Protein AF-A0A9P7FC47-F1 (afdb_monomer_lite)

Organism: NCBI:txid1912936

Radius of gyration: 23.82 Å; chains: 1; bounding box: 44×27×56 Å

Secondary structure (DSSP, 8-state):
--HHHHHHHHHHTT--HHHHHHHHT--HHHHHHHHHHHHHHTT-TT-S------PPPHHHHHHHHHHHHH-TT--HHHHHHH-

Sequence (83 aa):
QDLKACIPVLHRRGHSVTSICHLLGIKKILVYKTIRLTANSSQHANNGSHGRRCNLSIDDIAFLTTTLCRNPTIYLDELQHEL

Structure (mmCIF, N/CA/C/O backbone):
data_AF-A0A9P7FC47-F1
#
_entry.id   AF-A0A9P7FC47-F1
#
loop_
_atom_site.group_PDB
_atom_site.id
_atom_site.type_symbol
_atom_site.label_atom_id
_atom_site.label_alt_id
_atom_site.label_comp_id
_atom_site.label_asym_id
_atom_site.label_entity_id
_atom_site.label_seq_id
_atom_site.pdbx_PDB_ins_code
_atom_site.Cartn_x
_atom_site.Cartn_y
_atom_site.Cartn_z
_atom_site.occupancy
_atom_site.B_iso_or_equiv
_atom_site.auth_seq_id
_atom_site.auth_comp_id
_atom_site.auth_asym_id
_atom_site.auth_atom_id
_atom_site.pdbx_PDB_model_num
ATOM 1 N N . GLN A 1 1 ? -3.187 4.616 -17.260 1.00 54.47 1 GLN A N 1
ATOM 2 C CA . GLN A 1 1 ? -2.520 3.303 -17.111 1.00 54.47 1 GLN A CA 1
ATOM 3 C C . GLN A 1 1 ? -1.165 3.527 -16.449 1.00 54.47 1 GLN A C 1
ATOM 5 O O . GLN A 1 1 ? -0.354 4.268 -16.994 1.00 54.47 1 GLN A O 1
ATOM 10 N N . ASP A 1 2 ? -0.935 2.966 -15.260 1.00 76.56 2 ASP A N 1
ATOM 11 C CA . ASP A 1 2 ? 0.271 3.240 -14.470 1.00 76.56 2 ASP A CA 1
ATOM 12 C C . ASP A 1 2 ? 1.496 2.469 -14.978 1.00 76.56 2 ASP A C 1
ATOM 14 O O . ASP A 1 2 ? 1.721 1.305 -14.640 1.00 76.56 2 ASP A O 1
ATOM 18 N N . LEU A 1 3 ? 2.350 3.150 -15.749 1.00 77.62 3 LEU A N 1
ATOM 19 C CA . LEU A 1 3 ? 3.637 2.613 -16.219 1.00 77.62 3 LEU A CA 1
ATOM 20 C C . LEU A 1 3 ? 4.501 2.088 -15.060 1.00 77.62 3 LEU A C 1
ATOM 22 O O . LEU A 1 3 ? 5.175 1.068 -15.190 1.00 77.62 3 LEU A O 1
ATOM 26 N N . LYS A 1 4 ? 4.443 2.750 -13.897 1.00 78.12 4 LYS A N 1
ATOM 27 C CA . LYS A 1 4 ? 5.187 2.356 -12.691 1.00 78.12 4 LYS A CA 1
ATOM 28 C C . LYS A 1 4 ? 4.711 1.027 -12.102 1.00 78.12 4 LYS A C 1
ATOM 30 O O . LYS A 1 4 ? 5.534 0.296 -11.565 1.00 78.12 4 LYS A O 1
ATOM 35 N N . ALA A 1 5 ? 3.429 0.689 -12.235 1.00 81.38 5 ALA A N 1
ATOM 36 C CA . ALA A 1 5 ? 2.888 -0.587 -11.768 1.00 81.38 5 ALA A CA 1
ATOM 37 C C . ALA A 1 5 ? 3.291 -1.759 -12.684 1.00 81.38 5 ALA A C 1
ATOM 39 O O . ALA A 1 5 ? 3.395 -2.895 -12.229 1.00 81.38 5 ALA A O 1
ATOM 40 N N . CYS A 1 6 ? 3.584 -1.485 -13.959 1.00 86.69 6 CYS A N 1
ATOM 41 C CA . CYS A 1 6 ? 3.982 -2.505 -14.932 1.00 86.69 6 CYS A CA 1
ATOM 42 C C . CYS A 1 6 ? 5.443 -2.954 -14.763 1.00 86.69 6 CYS A C 1
ATOM 44 O O . CYS A 1 6 ? 5.767 -4.117 -15.001 1.00 86.69 6 CYS A O 1
ATOM 46 N N . ILE A 1 7 ? 6.332 -2.052 -14.328 1.00 89.19 7 ILE A N 1
ATOM 47 C CA . ILE A 1 7 ? 7.776 -2.318 -14.213 1.00 89.19 7 ILE A CA 1
ATOM 48 C C . ILE A 1 7 ? 8.085 -3.522 -13.294 1.00 89.19 7 ILE A C 1
ATOM 50 O O . ILE A 1 7 ? 8.810 -4.417 -13.733 1.00 89.19 7 ILE A O 1
ATOM 54 N N . PRO A 1 8 ? 7.544 -3.614 -12.060 1.00 88.56 8 PRO A N 1
ATOM 55 C CA . PRO A 1 8 ? 7.811 -4.745 -11.170 1.00 88.56 8 PRO A CA 1
ATOM 56 C C . PRO A 1 8 ? 7.254 -6.065 -11.706 1.00 88.56 8 PRO A C 1
ATOM 58 O O . PRO A 1 8 ? 7.883 -7.105 -11.536 1.00 88.56 8 PRO A O 1
ATOM 61 N N . VAL A 1 9 ? 6.094 -6.030 -12.368 1.00 88.44 9 VAL A N 1
ATOM 62 C CA . VAL A 1 9 ? 5.450 -7.218 -12.949 1.00 88.44 9 VAL A CA 1
ATOM 63 C C . VAL A 1 9 ? 6.307 -7.791 -14.077 1.00 88.44 9 VAL A C 1
ATOM 65 O O . VAL A 1 9 ? 6.594 -8.986 -14.089 1.00 88.44 9 VAL A O 1
ATOM 68 N N . LEU A 1 10 ? 6.783 -6.935 -14.985 1.00 89.44 10 LEU A N 1
ATOM 69 C CA . LEU A 1 10 ? 7.663 -7.347 -16.080 1.00 89.44 10 LEU A CA 1
ATOM 70 C C . LEU A 1 10 ? 9.012 -7.859 -15.563 1.00 89.44 10 LEU A C 1
ATOM 72 O O . LEU A 1 10 ? 9.513 -8.870 -16.051 1.00 89.44 10 LEU A O 1
ATOM 76 N N . HIS A 1 11 ? 9.573 -7.208 -14.543 1.00 88.88 11 HIS A N 1
ATOM 77 C CA . HIS A 1 11 ? 10.814 -7.659 -13.919 1.00 88.88 11 HIS A CA 1
ATOM 78 C C . HIS A 1 11 ? 10.656 -9.040 -13.258 1.00 88.88 11 HIS A C 1
ATOM 80 O O . HIS A 1 11 ? 11.496 -9.912 -13.458 1.00 88.88 11 HIS A O 1
ATOM 86 N N . ARG A 1 12 ? 9.549 -9.288 -12.537 1.00 87.38 12 ARG A N 1
ATOM 87 C CA . ARG A 1 12 ? 9.240 -10.611 -11.951 1.00 87.38 12 ARG A CA 1
ATOM 88 C C . ARG A 1 12 ? 9.029 -11.699 -13.003 1.00 87.38 12 ARG A C 1
ATOM 90 O O . ARG A 1 12 ? 9.334 -12.854 -12.742 1.00 87.38 12 ARG A O 1
ATOM 97 N N . ARG A 1 13 ? 8.542 -11.336 -14.191 1.00 89.44 13 ARG A N 1
ATOM 98 C CA . ARG A 1 13 ? 8.382 -12.248 -15.334 1.00 89.44 13 ARG A CA 1
ATOM 99 C C . ARG A 1 13 ? 9.712 -12.570 -16.041 1.00 89.44 13 ARG A C 1
ATOM 101 O O . ARG A 1 13 ? 9.715 -13.317 -17.011 1.00 89.44 13 ARG A O 1
ATOM 108 N N . GLY A 1 14 ? 10.834 -12.021 -15.566 1.00 89.56 14 GLY A N 1
ATOM 109 C CA . GLY A 1 14 ? 12.172 -12.291 -16.096 1.00 89.56 14 GLY A CA 1
ATOM 110 C C . GLY A 1 14 ? 12.596 -11.376 -17.246 1.00 89.56 14 GLY A C 1
ATOM 111 O O . GLY A 1 14 ? 13.624 -11.622 -17.873 1.00 89.56 14 GLY A O 1
ATOM 112 N N . HIS A 1 15 ? 11.846 -10.307 -17.540 1.00 91.81 15 HIS A N 1
ATOM 113 C CA . HIS A 1 15 ? 12.276 -9.348 -18.555 1.00 91.81 15 HIS A CA 1
ATOM 114 C C . HIS A 1 15 ? 13.490 -8.549 -18.073 1.00 91.81 15 HIS A C 1
ATOM 116 O O . HIS A 1 15 ? 13.499 -7.987 -16.975 1.00 91.81 15 HIS A O 1
ATOM 122 N N . SER A 1 16 ? 14.500 -8.439 -18.938 1.00 92.62 16 SER A N 1
ATOM 123 C CA . SER A 1 16 ? 15.664 -7.596 -18.675 1.00 92.62 16 SER A CA 1
ATOM 124 C C . SER A 1 16 ? 15.271 -6.115 -18.593 1.00 92.62 16 SER A C 1
ATOM 126 O O . SER A 1 16 ? 14.319 -5.661 -19.233 1.00 92.62 16 SER A O 1
ATOM 128 N N . VAL A 1 17 ? 16.043 -5.323 -17.845 1.00 90.81 17 VAL A N 1
ATOM 129 C CA . VAL A 1 17 ? 15.821 -3.871 -17.721 1.00 90.81 17 VAL A CA 1
ATOM 130 C C . VAL A 1 17 ? 15.823 -3.185 -19.089 1.00 90.81 17 VAL A C 1
ATOM 132 O O . VAL A 1 17 ? 15.021 -2.283 -19.316 1.00 90.81 17 VAL A O 1
ATOM 135 N N . THR A 1 18 ? 16.682 -3.615 -20.015 1.00 92.94 18 THR A N 1
ATOM 136 C CA . THR A 1 18 ? 16.718 -3.079 -21.381 1.00 92.94 18 THR A CA 1
ATOM 137 C C . THR A 1 18 ? 15.438 -3.413 -22.136 1.00 92.94 18 THR A C 1
ATOM 139 O O . THR A 1 18 ? 14.857 -2.510 -22.731 1.00 92.94 18 THR A O 1
ATOM 142 N N . SER A 1 19 ? 14.938 -4.649 -22.059 1.00 91.88 19 SER A N 1
ATOM 143 C CA . SER A 1 19 ? 13.653 -5.032 -22.663 1.00 91.88 19 SER A CA 1
ATOM 144 C C . SER A 1 19 ? 12.488 -4.208 -22.104 1.00 91.88 19 SER A C 1
ATOM 146 O O . SER A 1 19 ? 11.649 -3.745 -22.868 1.00 91.88 19 SER A O 1
ATOM 148 N N . ILE A 1 20 ? 12.466 -3.953 -20.791 1.00 92.44 20 ILE A N 1
ATOM 149 C CA . ILE A 1 20 ? 11.436 -3.124 -20.140 1.00 92.44 20 ILE A CA 1
ATOM 150 C C . ILE A 1 20 ? 11.513 -1.665 -20.614 1.00 92.44 20 ILE A C 1
ATOM 152 O O . ILE A 1 20 ? 10.479 -1.051 -20.867 1.00 92.44 20 ILE A O 1
ATOM 156 N N . CYS A 1 21 ? 12.722 -1.111 -20.764 1.00 93.94 21 CYS A N 1
ATOM 157 C CA . CYS A 1 21 ? 12.909 0.251 -21.274 1.00 93.94 21 CYS A CA 1
ATOM 158 C C . CYS A 1 21 ? 12.365 0.402 -22.699 1.00 93.94 21 CYS A C 1
ATOM 160 O O . CYS A 1 21 ? 11.669 1.375 -22.971 1.00 93.94 21 CYS A O 1
ATOM 162 N N . HIS A 1 22 ? 12.653 -0.561 -23.582 1.00 93.62 22 HIS A N 1
ATOM 163 C CA . HIS A 1 22 ? 12.159 -0.549 -24.962 1.00 93.62 22 HIS A CA 1
ATOM 164 C C . HIS A 1 22 ? 10.640 -0.745 -25.023 1.00 93.62 22 HIS A C 1
ATOM 166 O O . HIS A 1 22 ? 9.967 -0.018 -25.742 1.00 93.62 22 HIS A O 1
ATOM 172 N N . LEU A 1 23 ? 10.092 -1.677 -24.234 1.00 91.81 23 LEU A N 1
ATOM 173 C CA . LEU A 1 23 ? 8.661 -1.992 -24.233 1.00 91.81 23 LEU A CA 1
ATOM 174 C C . LEU A 1 23 ? 7.796 -0.839 -23.705 1.00 91.81 23 LEU A C 1
ATOM 176 O O . LEU A 1 23 ? 6.707 -0.601 -24.214 1.00 91.81 23 LEU A O 1
ATOM 180 N N . LEU A 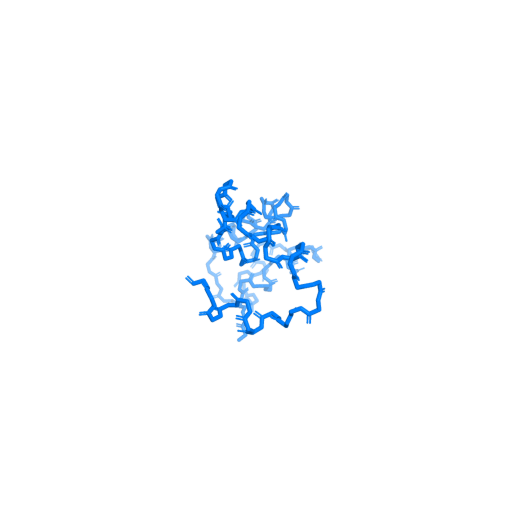1 24 ? 8.268 -0.139 -22.670 1.00 89.44 24 LEU A N 1
ATOM 181 C CA . LEU A 1 24 ? 7.522 0.941 -22.018 1.00 89.44 24 LEU A CA 1
ATOM 182 C C . LEU A 1 24 ? 7.942 2.343 -22.487 1.00 89.44 24 LEU A C 1
ATOM 184 O O . LEU A 1 24 ? 7.354 3.324 -22.042 1.00 89.44 24 LEU A O 1
ATOM 188 N N . GLY A 1 25 ? 8.972 2.460 -23.331 1.00 91.12 25 GLY A N 1
ATOM 189 C CA . GLY A 1 25 ? 9.498 3.749 -23.795 1.00 91.12 25 GLY A CA 1
ATOM 190 C C . GLY A 1 25 ? 10.069 4.628 -22.674 1.00 91.12 25 GLY A C 1
ATOM 191 O O . GLY A 1 25 ? 10.007 5.854 -22.748 1.00 91.12 25 GLY A O 1
ATOM 192 N N . ILE A 1 26 ? 10.602 4.026 -21.606 1.00 91.62 26 ILE A N 1
ATOM 193 C CA . ILE A 1 26 ? 11.078 4.746 -20.413 1.00 91.62 26 ILE A CA 1
ATOM 194 C C . ILE A 1 26 ? 12.587 4.629 -20.218 1.00 91.62 26 ILE A C 1
ATOM 196 O O . ILE A 1 26 ? 13.231 3.654 -20.598 1.00 91.62 26 ILE A O 1
ATOM 200 N N . LYS A 1 27 ? 13.163 5.628 -19.544 1.00 92.50 27 LYS A N 1
ATOM 201 C CA . LYS A 1 27 ? 14.591 5.645 -19.212 1.00 92.50 27 LYS A CA 1
ATOM 202 C C . LYS A 1 27 ? 14.935 4.582 -18.165 1.00 92.50 27 LYS A C 1
ATOM 204 O O . LYS A 1 27 ? 14.225 4.411 -17.172 1.00 92.50 27 LYS A O 1
ATOM 209 N N . LYS A 1 28 ? 16.126 3.991 -18.307 1.00 92.06 28 LYS A N 1
ATOM 210 C CA . LYS A 1 28 ? 16.715 2.997 -17.386 1.00 92.06 28 LYS A CA 1
ATOM 211 C C . LYS A 1 28 ? 16.669 3.418 -15.912 1.00 92.06 28 LYS A C 1
ATOM 213 O O . LYS A 1 28 ? 16.415 2.602 -15.032 1.00 92.06 28 LYS A O 1
ATOM 218 N N . ILE A 1 29 ? 16.872 4.710 -15.648 1.00 91.88 29 ILE A N 1
ATOM 219 C CA . ILE A 1 29 ? 16.857 5.299 -14.300 1.00 91.88 29 ILE A CA 1
ATOM 220 C C . ILE A 1 29 ? 15.501 5.084 -13.614 1.00 91.88 29 ILE A C 1
ATOM 222 O O . ILE A 1 29 ? 15.457 4.744 -12.432 1.00 91.88 29 ILE A O 1
ATOM 226 N N . LEU A 1 30 ? 14.396 5.257 -14.346 1.00 89.62 30 LEU A N 1
ATOM 227 C CA . LEU A 1 30 ? 13.053 5.066 -13.803 1.00 89.62 30 LEU A CA 1
ATOM 228 C C . LEU A 1 30 ? 12.794 3.591 -13.484 1.00 89.62 30 LEU A C 1
ATOM 230 O O . LEU A 1 30 ? 12.205 3.291 -12.446 1.00 89.62 30 LEU A O 1
ATOM 234 N N . VAL A 1 31 ? 13.285 2.681 -14.328 1.00 89.81 31 VAL A N 1
ATOM 235 C CA . VAL A 1 31 ? 13.168 1.234 -14.106 1.00 89.81 31 VAL A CA 1
ATOM 236 C C . VAL A 1 31 ? 13.894 0.824 -12.827 1.00 89.81 31 VAL A C 1
ATOM 238 O O . VAL A 1 31 ? 13.274 0.243 -11.941 1.00 89.81 31 VAL A O 1
ATOM 241 N N . TYR A 1 32 ? 15.162 1.213 -12.661 1.00 92.38 32 TYR A N 1
ATOM 242 C CA . TYR A 1 32 ? 15.920 0.889 -11.447 1.00 92.38 32 TYR A CA 1
ATOM 243 C C . TYR A 1 32 ? 15.336 1.516 -10.181 1.00 92.38 32 TYR A C 1
ATOM 245 O O . TYR A 1 32 ? 15.253 0.840 -9.156 1.00 92.38 32 TYR A O 1
ATOM 253 N N . LYS A 1 33 ? 14.903 2.785 -10.237 1.00 89.81 33 LYS A N 1
ATOM 254 C CA . LYS A 1 33 ? 14.233 3.432 -9.099 1.00 89.81 33 LYS A CA 1
ATOM 255 C C . LYS A 1 33 ? 12.980 2.662 -8.696 1.00 89.81 33 LYS A C 1
ATOM 257 O O . LYS A 1 33 ? 12.797 2.386 -7.517 1.00 89.81 33 LYS A O 1
ATOM 262 N N . THR A 1 34 ? 12.153 2.288 -9.670 1.00 88.69 34 THR A N 1
ATOM 263 C CA . THR A 1 34 ? 10.906 1.558 -9.415 1.00 88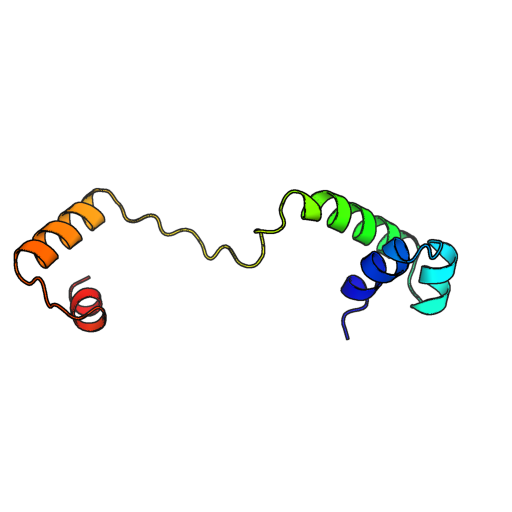.69 34 THR A CA 1
ATOM 264 C C . THR A 1 34 ? 11.178 0.170 -8.842 1.00 88.69 34 THR A C 1
ATOM 266 O O . THR A 1 34 ? 10.595 -0.174 -7.821 1.00 88.69 34 THR A O 1
ATOM 269 N N . ILE A 1 35 ? 12.115 -0.592 -9.420 1.00 87.19 35 ILE A N 1
ATOM 270 C CA . ILE A 1 35 ? 12.496 -1.918 -8.908 1.00 87.19 35 ILE A CA 1
ATOM 271 C C . ILE A 1 35 ? 12.985 -1.813 -7.459 1.00 87.19 35 ILE A C 1
ATOM 273 O O . ILE A 1 35 ? 12.477 -2.527 -6.595 1.00 87.19 35 ILE A O 1
ATOM 277 N N . ARG A 1 36 ? 13.899 -0.878 -7.170 1.00 86.88 36 ARG A N 1
ATOM 278 C CA . ARG A 1 36 ? 14.434 -0.649 -5.819 1.00 86.88 36 ARG A CA 1
ATOM 2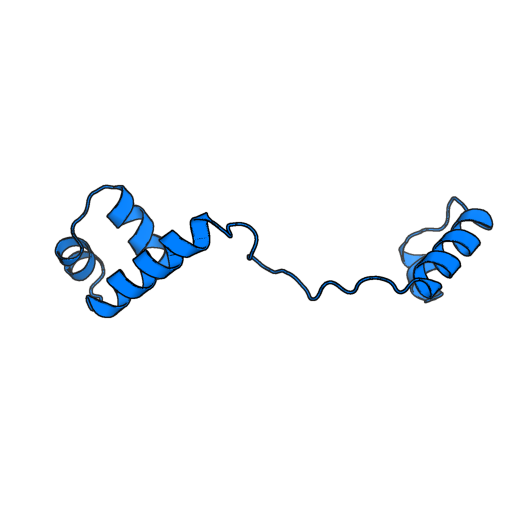79 C C . ARG A 1 36 ? 13.338 -0.275 -4.819 1.00 86.88 36 ARG A C 1
ATOM 281 O O . ARG A 1 36 ? 13.306 -0.818 -3.721 1.00 86.88 36 ARG A O 1
ATOM 288 N N . LEU A 1 37 ? 12.427 0.619 -5.202 1.00 82.25 37 LEU A N 1
ATOM 289 C CA . LEU A 1 37 ? 11.288 0.997 -4.364 1.00 82.25 37 LEU A CA 1
ATOM 290 C C . LEU A 1 37 ? 10.374 -0.198 -4.092 1.00 82.25 37 LEU A C 1
ATOM 292 O O . LEU A 1 37 ? 9.960 -0.389 -2.957 1.00 82.25 37 LEU A O 1
ATOM 296 N N . THR A 1 38 ? 10.098 -1.034 -5.094 1.00 77.81 38 THR A N 1
ATOM 297 C CA . THR A 1 38 ? 9.238 -2.211 -4.904 1.00 77.81 38 THR A CA 1
ATOM 298 C C . THR A 1 38 ? 9.885 -3.337 -4.109 1.00 77.81 38 THR A C 1
ATOM 300 O O . THR A 1 38 ? 9.179 -4.004 -3.361 1.00 77.81 38 THR A O 1
ATOM 303 N N . ALA A 1 39 ? 11.205 -3.516 -4.203 1.00 71.25 39 ALA A N 1
ATOM 304 C CA . ALA A 1 39 ? 11.945 -4.460 -3.366 1.00 71.25 39 ALA A CA 1
ATOM 305 C C . ALA A 1 39 ? 11.918 -4.043 -1.884 1.00 71.25 39 ALA A C 1
ATOM 307 O O . ALA A 1 39 ? 11.727 -4.876 -1.003 1.00 71.25 39 ALA A O 1
ATOM 308 N N . ASN A 1 40 ? 12.023 -2.740 -1.612 1.00 64.12 40 ASN A N 1
ATOM 309 C CA . ASN A 1 40 ? 11.900 -2.205 -0.255 1.00 64.12 40 ASN A CA 1
ATOM 310 C C . ASN A 1 40 ? 10.439 -2.206 0.230 1.00 64.12 40 ASN A C 1
ATOM 312 O O . ASN A 1 40 ? 10.160 -2.450 1.399 1.00 64.12 40 ASN A O 1
ATOM 316 N N . SER A 1 41 ? 9.486 -1.966 -0.672 1.00 57.50 41 SER A N 1
ATOM 317 C CA . SER A 1 41 ? 8.061 -1.919 -0.342 1.00 57.50 41 SER A CA 1
ATOM 318 C C . SER A 1 41 ? 7.452 -3.300 -0.096 1.00 57.50 41 SER A C 1
ATOM 320 O O . SER A 1 41 ? 6.451 -3.368 0.607 1.00 57.50 41 SER A O 1
ATOM 322 N N . SER A 1 42 ? 8.034 -4.400 -0.597 1.00 51.94 42 SER A N 1
ATOM 323 C CA . SER A 1 42 ? 7.586 -5.753 -0.221 1.00 51.94 42 SER A CA 1
ATOM 324 C C . SER A 1 42 ? 7.863 -6.105 1.245 1.00 51.94 42 SER A C 1
ATOM 326 O O . SER A 1 42 ? 7.242 -7.029 1.754 1.00 51.94 42 SER A O 1
ATOM 328 N N . GLN A 1 43 ? 8.730 -5.357 1.939 1.00 50.38 43 GLN A N 1
ATOM 329 C CA . GLN A 1 43 ? 8.881 -5.442 3.400 1.00 50.38 43 GLN A CA 1
ATOM 330 C C . GLN A 1 43 ? 7.883 -4.542 4.155 1.00 50.38 43 GLN A C 1
ATOM 332 O O . GLN A 1 43 ? 7.666 -4.723 5.348 1.00 50.38 43 GLN A O 1
ATOM 337 N N . HIS A 1 44 ? 7.229 -3.606 3.460 1.00 47.78 44 HIS A N 1
ATOM 338 C CA . HIS A 1 44 ? 6.321 -2.604 4.027 1.00 47.78 44 HIS A CA 1
ATOM 339 C C . HIS A 1 44 ? 4.990 -2.537 3.263 1.00 47.78 44 HIS A C 1
ATOM 341 O O . HIS A 1 44 ? 4.453 -1.455 3.024 1.00 47.78 44 HIS A O 1
ATOM 347 N N . ALA A 1 45 ? 4.438 -3.690 2.873 1.00 45.03 45 ALA A N 1
ATOM 348 C CA . ALA A 1 45 ? 3.215 -3.790 2.067 1.00 45.03 45 ALA A CA 1
ATOM 349 C C . ALA A 1 45 ? 1.946 -3.178 2.716 1.00 45.03 45 ALA A C 1
ATOM 351 O O . ALA A 1 45 ? 0.884 -3.207 2.107 1.00 45.03 45 ALA A O 1
ATOM 352 N N . ASN A 1 46 ? 2.058 -2.556 3.894 1.00 47.91 46 ASN A N 1
ATOM 353 C CA . ASN A 1 46 ? 0.968 -1.898 4.615 1.00 47.91 46 ASN A CA 1
ATOM 354 C C . ASN A 1 46 ? 1.037 -0.359 4.603 1.00 47.91 46 ASN A C 1
ATOM 356 O O . ASN A 1 46 ? 0.331 0.280 5.376 1.00 47.91 46 ASN A O 1
ATOM 360 N N . ASN A 1 47 ? 1.856 0.266 3.749 1.00 48.25 47 ASN A N 1
ATOM 361 C CA . ASN A 1 47 ? 1.951 1.736 3.691 1.00 48.25 47 ASN A CA 1
ATOM 362 C C . ASN A 1 47 ? 1.035 2.397 2.645 1.00 48.25 47 ASN A C 1
ATOM 364 O O . ASN A 1 47 ? 1.201 3.575 2.323 1.00 48.25 47 ASN A O 1
ATOM 368 N N . GLY A 1 48 ? 0.041 1.669 2.132 1.00 48.62 48 GLY A N 1
ATOM 369 C CA . GLY A 1 48 ? -1.094 2.282 1.450 1.00 48.62 48 GLY A CA 1
ATOM 370 C C . GLY A 1 48 ? -1.976 2.982 2.478 1.00 48.62 48 GLY A C 1
ATOM 371 O O . GLY A 1 48 ? -2.617 2.320 3.288 1.00 48.62 48 GLY A O 1
ATOM 372 N N . SER A 1 49 ? -1.983 4.317 2.461 1.00 51.94 49 SER A N 1
ATOM 373 C CA . SER A 1 49 ? -2.926 5.161 3.210 1.00 51.94 49 SER A CA 1
ATOM 374 C C . SER A 1 49 ? -3.004 4.873 4.714 1.00 51.94 49 SER A C 1
ATOM 376 O O . SER A 1 49 ? -4.056 4.532 5.246 1.00 51.94 49 SER A O 1
ATOM 378 N N . HIS A 1 50 ? -1.909 5.081 5.446 1.00 52.78 50 HIS A N 1
ATOM 379 C CA . HIS A 1 50 ? -2.069 5.450 6.851 1.00 52.78 50 HIS A CA 1
ATOM 380 C C . HIS A 1 50 ? -2.578 6.891 6.884 1.00 52.78 50 HIS A C 1
ATOM 382 O O . HIS A 1 50 ? -1.793 7.840 6.895 1.00 52.78 50 HIS A O 1
ATOM 388 N N . GLY A 1 51 ? -3.907 7.053 6.881 1.00 57.16 51 GLY A N 1
ATOM 389 C CA . GLY A 1 51 ? -4.506 8.229 7.505 1.00 57.16 51 GLY A CA 1
ATOM 390 C C . GLY A 1 51 ? -3.811 8.444 8.848 1.00 57.16 51 GLY A C 1
ATOM 391 O O . GLY A 1 51 ? -3.437 7.471 9.513 1.00 57.16 51 GLY A O 1
ATOM 392 N N . ARG A 1 52 ? -3.525 9.705 9.186 1.00 58.12 52 ARG A N 1
ATOM 393 C CA . ARG A 1 52 ? -2.844 10.062 10.434 1.00 58.12 52 ARG A CA 1
ATOM 394 C C . ARG A 1 52 ? -3.519 9.267 11.551 1.00 58.12 52 ARG A C 1
ATOM 396 O O . ARG A 1 52 ? -4.726 9.399 11.723 1.00 58.12 52 ARG A O 1
ATOM 403 N N . ARG A 1 53 ? -2.779 8.384 12.232 1.00 60.78 53 ARG A N 1
ATOM 404 C CA . ARG A 1 53 ? -3.318 7.660 13.387 1.00 60.78 53 ARG A CA 1
ATOM 405 C C . ARG A 1 53 ? -3.631 8.722 14.434 1.00 60.78 53 ARG A C 1
ATOM 407 O O . ARG A 1 53 ? -2.731 9.172 15.137 1.00 60.78 53 ARG A O 1
ATOM 414 N N . CYS A 1 54 ? -4.870 9.195 14.460 1.00 63.12 54 CYS A N 1
ATOM 415 C CA . CYS A 1 54 ? -5.395 9.944 15.582 1.00 63.12 54 CYS A CA 1
ATOM 416 C C . CYS A 1 54 ? -5.565 8.912 16.689 1.00 63.12 54 CYS A C 1
ATOM 418 O O . CYS A 1 54 ? -6.587 8.239 16.777 1.00 63.12 54 CYS A O 1
ATOM 420 N N . ASN A 1 55 ? -4.494 8.693 17.447 1.00 73.81 55 ASN A N 1
ATOM 421 C CA . ASN A 1 55 ? -4.603 7.940 18.678 1.00 73.81 55 ASN A CA 1
ATOM 422 C C . ASN A 1 55 ? -5.479 8.777 19.609 1.00 73.81 55 ASN A C 1
ATOM 424 O O . ASN A 1 55 ? -5.137 9.927 19.882 1.00 73.81 55 ASN A O 1
ATOM 428 N N . LEU A 1 56 ? -6.596 8.201 20.044 1.00 78.50 56 LEU A N 1
ATOM 429 C CA . LEU A 1 56 ? -7.408 8.765 21.114 1.00 78.50 56 LEU A CA 1
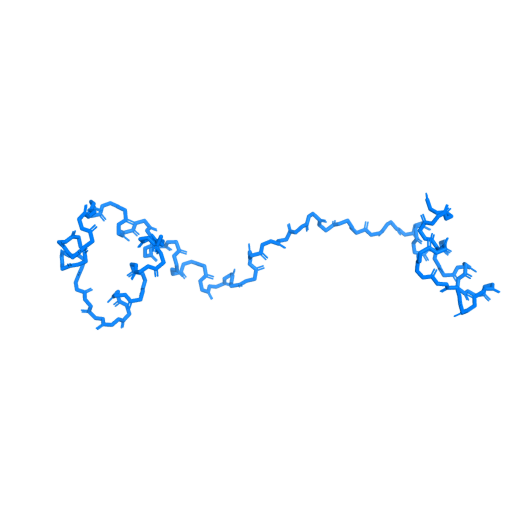ATOM 430 C C . LEU A 1 56 ? -6.510 8.984 22.338 1.00 78.50 56 LEU A C 1
ATOM 432 O O . LEU A 1 56 ? -5.699 8.114 22.679 1.00 78.50 56 LEU A O 1
ATOM 436 N N . SER A 1 57 ? -6.622 10.155 22.958 1.00 81.94 57 SER A N 1
ATOM 437 C CA . SER A 1 57 ? -5.982 10.436 24.238 1.00 81.94 57 SER A CA 1
ATOM 438 C C . SER A 1 57 ? -6.525 9.490 25.311 1.00 81.94 57 SER A C 1
ATOM 440 O O . SER A 1 57 ? -7.607 8.916 25.183 1.00 81.94 57 SER A O 1
ATOM 442 N N . ILE A 1 58 ? -5.784 9.347 26.409 1.00 85.00 58 ILE A N 1
ATOM 443 C CA . ILE A 1 58 ? -6.258 8.628 27.599 1.00 85.00 58 ILE A CA 1
ATOM 444 C C . ILE A 1 58 ? -7.571 9.248 28.104 1.00 85.00 58 ILE A C 1
ATOM 446 O O . ILE A 1 58 ? -8.477 8.517 28.500 1.00 85.00 58 ILE A O 1
ATOM 450 N N . ASP A 1 59 ? -7.697 10.573 28.011 1.00 83.88 59 ASP A N 1
ATOM 451 C CA . ASP A 1 59 ? -8.907 11.303 28.398 1.00 83.88 59 ASP A CA 1
ATOM 452 C C . ASP A 1 59 ? -10.093 10.976 27.478 1.00 83.88 59 ASP A C 1
ATOM 454 O O . ASP A 1 59 ? -11.196 10.726 27.963 1.00 83.88 59 ASP A O 1
ATOM 458 N N . ASP A 1 60 ? -9.853 10.875 26.166 1.00 82.31 60 ASP A N 1
ATOM 459 C CA . ASP A 1 60 ? -10.879 10.499 25.186 1.00 82.31 60 ASP A CA 1
ATOM 460 C C . ASP A 1 60 ? -11.381 9.073 25.453 1.00 82.31 60 ASP A C 1
ATOM 462 O O . ASP A 1 60 ? -12.577 8.798 25.411 1.00 82.31 60 ASP A O 1
ATOM 466 N N . ILE A 1 61 ? -10.472 8.150 25.785 1.00 85.44 61 ILE A N 1
ATOM 467 C CA . ILE A 1 61 ? -10.823 6.768 26.136 1.00 85.44 61 ILE A CA 1
ATOM 468 C C . ILE A 1 61 ? -11.644 6.735 27.431 1.00 85.44 61 ILE A C 1
ATOM 470 O O . ILE A 1 61 ? -12.634 6.002 27.509 1.00 85.44 61 ILE A O 1
ATOM 474 N N 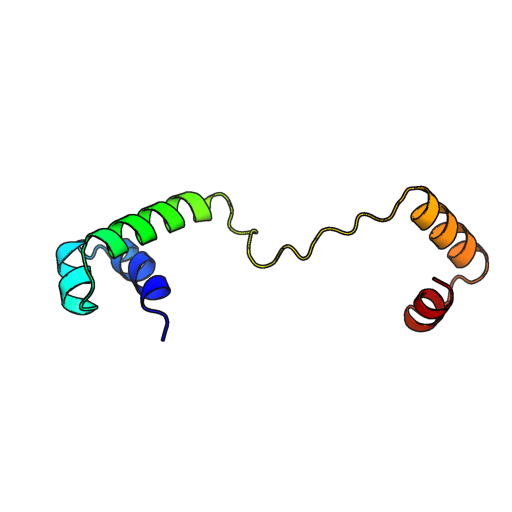. ALA A 1 62 ? -11.267 7.525 28.440 1.00 87.44 62 ALA A N 1
ATOM 475 C CA . ALA A 1 62 ? -12.014 7.620 29.690 1.00 87.44 62 ALA A CA 1
ATOM 476 C C . ALA A 1 62 ? -13.435 8.155 29.454 1.00 87.44 62 ALA A C 1
ATOM 478 O O . ALA A 1 62 ? -14.390 7.570 29.963 1.00 87.44 62 ALA A O 1
ATOM 479 N N . PHE A 1 63 ? -13.582 9.196 28.629 1.00 85.50 63 PHE A N 1
ATOM 480 C CA . PHE A 1 63 ? -14.876 9.755 28.240 1.00 85.50 63 PHE A CA 1
ATOM 481 C C . PHE A 1 63 ? -15.743 8.744 27.478 1.00 85.50 63 PHE A C 1
ATOM 483 O O . PHE A 1 63 ? -16.884 8.495 27.852 1.00 85.50 63 PHE A O 1
ATOM 490 N N . LEU A 1 64 ? -15.190 8.075 26.463 1.00 85.94 64 LEU A N 1
ATOM 491 C CA . LEU A 1 64 ? -15.917 7.039 25.722 1.00 85.94 64 LEU A CA 1
ATOM 492 C C . LEU A 1 64 ? -16.400 5.916 26.647 1.00 85.94 64 LEU A C 1
ATOM 494 O O . LEU A 1 64 ? -17.523 5.433 26.516 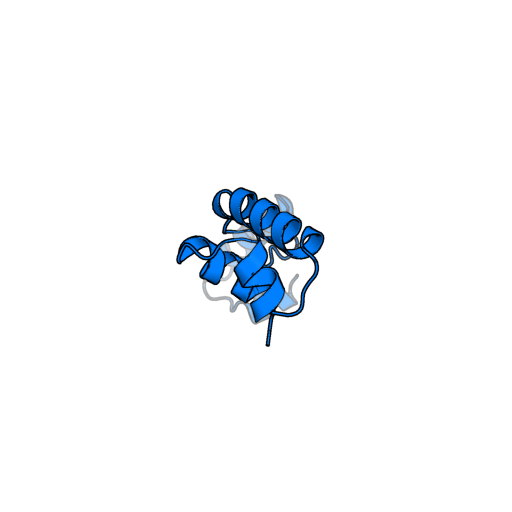1.00 85.94 64 LEU A O 1
ATOM 498 N N . THR A 1 65 ? -15.570 5.522 27.614 1.00 85.81 65 THR A N 1
ATOM 499 C CA . THR A 1 65 ? -15.910 4.460 28.567 1.00 85.81 65 THR A CA 1
ATOM 500 C C . THR A 1 65 ? -17.038 4.886 29.508 1.00 85.81 65 THR A C 1
ATOM 502 O O . THR A 1 65 ? -17.948 4.098 29.760 1.00 85.81 65 THR A O 1
ATOM 505 N N . THR A 1 66 ? -17.032 6.122 30.018 1.00 87.44 66 THR A N 1
ATOM 506 C CA . THR A 1 66 ? -18.111 6.616 30.890 1.00 87.44 66 THR A CA 1
ATOM 507 C C . THR A 1 66 ? -19.424 6.783 30.130 1.00 87.44 66 THR A C 1
ATOM 509 O O . THR A 1 66 ? -20.476 6.407 30.653 1.00 87.44 66 THR A O 1
ATOM 512 N N . THR A 1 67 ? -19.374 7.260 28.885 1.00 85.31 67 THR A N 1
ATOM 513 C CA . THR A 1 67 ? -20.553 7.402 28.023 1.00 85.31 67 THR A CA 1
ATOM 514 C C . THR A 1 67 ? -21.159 6.043 27.673 1.00 85.31 67 THR A C 1
ATOM 516 O O . THR A 1 67 ? -22.368 5.863 27.817 1.00 85.31 67 THR A O 1
ATOM 519 N N . LEU A 1 68 ? -20.335 5.044 27.336 1.00 86.38 68 LEU A N 1
ATOM 520 C CA . LEU A 1 68 ? -20.792 3.670 27.088 1.00 86.38 68 LEU A CA 1
ATOM 521 C C . LEU A 1 68 ? -21.373 3.003 28.343 1.00 86.38 68 LEU A C 1
ATOM 523 O O . LEU A 1 68 ? -22.367 2.286 28.252 1.00 86.38 68 LEU A O 1
ATOM 527 N N . CYS A 1 69 ? -20.799 3.256 29.523 1.00 87.25 69 CYS A N 1
ATOM 528 C CA . CYS A 1 69 ? -21.355 2.771 30.789 1.00 87.25 69 CYS A CA 1
ATOM 529 C C . CYS A 1 69 ? -22.729 3.382 31.096 1.00 87.25 69 CYS A C 1
ATOM 531 O O . CYS A 1 69 ? -23.574 2.721 31.697 1.00 87.25 69 CYS A O 1
ATOM 533 N N . ARG A 1 70 ? -22.953 4.643 30.710 1.00 85.81 70 ARG A N 1
ATOM 534 C CA . ARG A 1 70 ? -24.222 5.343 30.933 1.00 85.81 70 ARG A CA 1
ATOM 535 C C . ARG A 1 70 ? -25.289 4.935 29.916 1.00 85.81 70 ARG A C 1
ATOM 537 O O . ARG A 1 70 ? -26.432 4.734 30.311 1.00 85.81 70 ARG A O 1
ATOM 544 N N . ASN A 1 71 ? -24.907 4.794 28.646 1.00 85.69 71 ASN A N 1
ATOM 545 C CA . ASN A 1 71 ? -25.789 4.489 27.522 1.00 85.69 71 ASN A CA 1
ATOM 546 C C . ASN A 1 71 ? -25.145 3.422 26.613 1.00 85.69 71 ASN A C 1
ATOM 548 O O . ASN A 1 71 ? -24.503 3.758 25.617 1.00 85.69 71 ASN A O 1
ATOM 552 N N . PRO A 1 72 ? -25.331 2.123 26.903 1.00 80.69 72 PRO A N 1
ATOM 553 C CA . PRO A 1 72 ? -24.645 1.045 26.184 1.00 80.69 72 PRO A CA 1
ATOM 554 C C . PRO A 1 72 ? -25.129 0.849 24.739 1.00 80.69 72 PRO A C 1
ATOM 556 O O . PRO A 1 72 ? -24.510 0.109 23.980 1.00 80.69 72 PRO A O 1
ATOM 559 N N . THR A 1 73 ? -26.238 1.486 24.357 1.00 88.31 73 THR A N 1
ATOM 560 C CA . THR A 1 73 ? -26.845 1.397 23.021 1.00 88.31 73 THR A CA 1
ATOM 561 C C . THR A 1 73 ? -26.732 2.699 22.227 1.00 88.31 73 THR A C 1
ATOM 563 O O . THR A 1 73 ? -27.488 2.880 21.276 1.00 88.31 73 THR A O 1
ATOM 566 N N . ILE A 1 74 ? -25.856 3.624 22.634 1.00 85.44 74 ILE A N 1
ATOM 567 C CA . ILE A 1 74 ? -25.648 4.887 21.917 1.00 85.44 74 ILE A CA 1
ATOM 568 C C . ILE A 1 74 ? -25.138 4.615 20.497 1.00 85.44 74 ILE A C 1
ATOM 570 O O . ILE A 1 74 ? -24.241 3.789 20.292 1.00 85.44 74 ILE A O 1
ATOM 574 N N . TYR A 1 75 ? -25.720 5.290 19.507 1.00 87.62 75 TYR A N 1
ATOM 575 C CA . TYR A 1 75 ? -25.248 5.179 18.131 1.00 87.62 75 TYR A CA 1
ATOM 576 C C . TYR A 1 75 ? -23.951 5.964 17.944 1.00 87.62 75 TYR A C 1
ATOM 578 O O . TYR A 1 75 ? -23.700 6.967 18.611 1.00 87.62 75 TYR A O 1
ATOM 586 N N . LEU A 1 76 ? -23.118 5.521 17.001 1.00 81.94 76 LEU A N 1
ATOM 587 C CA . LEU A 1 76 ? -21.838 6.175 16.727 1.00 81.94 76 LEU A CA 1
ATOM 588 C C . LEU A 1 76 ? -22.019 7.648 16.326 1.00 81.94 76 LEU A C 1
ATOM 590 O O . LEU A 1 76 ? -21.214 8.489 16.713 1.00 81.94 76 LEU A O 1
ATOM 594 N N . ASP A 1 77 ? -23.085 7.954 15.590 1.00 82.31 77 ASP A N 1
ATOM 595 C CA . ASP A 1 77 ? -23.377 9.302 15.098 1.00 82.31 77 ASP A CA 1
ATOM 596 C C . ASP A 1 77 ? -23.788 10.247 16.242 1.00 82.31 77 ASP A C 1
ATOM 598 O O . ASP A 1 77 ? -23.404 11.414 16.264 1.00 82.31 77 ASP A O 1
ATOM 602 N N . GLU A 1 78 ? -24.524 9.725 17.228 1.00 80.12 78 GLU A N 1
ATOM 603 C CA . GLU A 1 78 ? -24.914 10.451 18.444 1.00 80.12 78 GLU A CA 1
ATOM 604 C C . GLU A 1 78 ? -23.692 10.724 19.327 1.00 80.12 78 GLU A C 1
ATOM 606 O O . GLU A 1 78 ? -23.509 11.831 19.824 1.00 80.12 78 GLU A O 1
ATOM 611 N N . LEU A 1 79 ? -22.803 9.738 19.446 1.00 80.81 79 LEU A N 1
ATOM 612 C CA . LEU A 1 79 ? -21.554 9.853 20.192 1.00 80.81 79 LEU A CA 1
ATOM 613 C C . LEU A 1 79 ? -20.584 10.867 19.565 1.00 80.81 79 LEU A C 1
ATOM 615 O O . LEU A 1 79 ? -19.903 11.590 20.283 1.00 80.81 79 LEU A O 1
ATOM 619 N N . GLN A 1 80 ? -20.530 10.943 18.231 1.00 78.25 80 GLN A N 1
ATOM 620 C CA . GLN A 1 80 ? -19.745 11.959 17.520 1.00 78.25 80 GLN A CA 1
ATOM 621 C C . GLN A 1 80 ? -20.310 13.372 17.671 1.00 78.25 80 GLN A C 1
ATOM 623 O O . GLN A 1 80 ? -19.566 14.326 17.485 1.00 78.25 80 GLN A O 1
ATOM 628 N N . HIS A 1 81 ? -21.600 13.522 17.977 1.00 75.38 81 HIS A N 1
ATOM 629 C CA . HIS A 1 81 ? -22.199 14.831 18.229 1.00 75.38 81 HIS A CA 1
ATOM 630 C C . HIS A 1 81 ? -21.881 15.367 19.635 1.00 75.38 81 HIS A C 1
ATOM 632 O O . HIS A 1 81 ? -21.917 16.577 19.847 1.00 75.38 81 HIS A O 1
ATOM 638 N N . GLU A 1 82 ? -21.581 14.481 20.591 1.00 67.44 82 GLU A N 1
ATOM 639 C CA . GLU A 1 82 ? -21.176 14.849 21.956 1.00 67.44 82 GLU A CA 1
ATOM 640 C C . GLU A 1 82 ? -19.668 15.146 22.100 1.00 67.44 82 GLU A C 1
ATOM 642 O O . GLU A 1 82 ? -19.266 15.708 23.122 1.00 67.44 82 GLU A O 1
ATOM 647 N N . LEU A 1 83 ? -18.855 14.776 21.099 1.00 66.44 83 LEU A N 1
ATOM 648 C CA . LEU A 1 83 ? -17.405 15.025 21.008 1.00 66.44 83 LEU A CA 1
ATOM 649 C C . LEU A 1 83 ? -17.091 16.333 20.267 1.00 66.44 83 LEU A C 1
ATOM 651 O O . LEU A 1 83 ? -16.183 17.057 20.735 1.00 66.44 83 LEU A O 1
#

pLDDT: mean 79.46, std 13.95, range [45.03, 93.94]

Foldseek 3Di:
DDLLVVLCVCVVVVDDLVNSCVVSVHDSVSSVVSNVVVVVCVVVVPPPDPDPPPDQDPVSVVVVVVVCVVPVPDDPVNVVVVD